Protein AF-A0A543IHC6-F1 (afdb_monomer_lite)

Foldseek 3Di:
DPPPPPDDPDDDDADDDDPVPDPDPVSVVVNVVSVVVSVVVVLVVVLVVLLVVQVVDPDHAPVPDDVVVLQVVLVVVCVVVVVCHSVNSSVVSVVSNNVSSVVSVVDPPPPDPPPPPVVVVVVVVVVVPD

Secondary structure (DSSP, 8-state):
--------S---------GGG--SHHHHHHHHHHHHHHHHHHHHHHHHHHHHHHHHSSS-GGGG--HHHHHHHHHHHHTT-TTTHHHHHHHHHHHHHHHHHHHHHHS-----TTSSHHHHHHHHHTTS--

pLDDT: mean 82.56, std 20.3, range [35.56, 98.19]

InterPro domains:
  IPR002701 Chorismate mutase II, prokaryotic-type [PF01817] (29-100)
  IPR002701 Chorismate mutase II, prokaryotic-type [PS51168] (19-108)
  IPR002701 Chorismate mutase II, prokaryotic-type [SM00830] (29-107)
  IPR036263 Chorismate mutase type II superfamily [SSF48600] (18-99)
  IPR036979 Chorismate mutase domain superfamily [G3DSA:1.20.59.10] (18-118)
  IPR051331 Chorismate mutase-related enzymes [PTHR38041] (18-100)

Radius of gyration: 22.55 Å; chains: 1; bounding box: 74×35×42 Å

Sequence (130 aa):
MHDQVVDPPGELRVPLPSPQVLGTLDEARAAIDALDAALATLLEHRAAVAAAVQRLKPVGGFAGRDPDRERRIVEAMAARAPSLGPARLARVMNAVIEAGLDAAEQTPPNTGEHRDRDARTFKNARRASR

Structure (mmCIF, N/CA/C/O backbone):
data_AF-A0A543IHC6-F1
#
_entry.id   AF-A0A543IHC6-F1
#
loop_
_atom_site.group_PDB
_atom_site.id
_atom_site.type_symbol
_atom_site.label_atom_id
_atom_site.label_alt_id
_atom_site.label_comp_id
_atom_site.label_asym_id
_atom_site.label_entity_id
_atom_site.label_seq_id
_atom_site.pdbx_PDB_ins_code
_atom_site.Cartn_x
_atom_site.Cartn_y
_atom_site.Cartn_z
_atom_site.occupancy
_atom_site.B_iso_or_equiv
_atom_site.auth_seq_id
_atom_site.auth_comp_id
_atom_site.auth_asym_id
_atom_site.auth_atom_id
_atom_site.pdbx_PDB_model_num
ATOM 1 N N . MET A 1 1 ? 36.488 10.386 14.593 1.00 36.41 1 MET A N 1
ATOM 2 C CA . MET A 1 1 ? 35.959 9.060 14.228 1.00 36.41 1 MET A CA 1
ATOM 3 C C . MET A 1 1 ? 34.455 9.110 14.405 1.00 36.41 1 MET A C 1
ATOM 5 O O . MET A 1 1 ? 33.988 8.932 15.516 1.00 36.41 1 MET A O 1
ATOM 9 N N . HIS A 1 2 ? 33.721 9.471 13.354 1.00 35.56 2 HIS A N 1
ATOM 10 C CA . HIS A 1 2 ? 32.280 9.236 13.312 1.00 35.56 2 HIS A CA 1
ATOM 11 C C . HIS A 1 2 ? 32.124 8.009 12.436 1.00 35.56 2 HIS A C 1
ATOM 13 O O . HIS A 1 2 ? 32.227 8.096 11.214 1.00 35.56 2 HIS A O 1
ATOM 19 N N . ASP A 1 3 ? 32.054 6.866 13.102 1.00 37.88 3 ASP A N 1
ATOM 20 C CA . ASP A 1 3 ? 31.695 5.608 12.481 1.00 37.88 3 ASP A CA 1
ATOM 21 C C . ASP A 1 3 ? 30.246 5.773 12.016 1.00 37.88 3 ASP A C 1
ATOM 23 O O . ASP A 1 3 ? 29.340 5.952 12.833 1.00 37.88 3 ASP A O 1
ATOM 27 N N . GLN A 1 4 ? 30.036 5.864 10.702 1.00 40.19 4 GLN A N 1
ATOM 28 C CA . GLN A 1 4 ? 28.693 5.755 10.157 1.00 40.19 4 GLN A CA 1
ATOM 29 C C . GLN A 1 4 ? 28.286 4.303 10.353 1.00 40.19 4 GLN A C 1
ATOM 31 O O . GLN A 1 4 ? 28.599 3.445 9.530 1.00 40.19 4 GLN A O 1
ATOM 36 N N . VAL A 1 5 ? 27.620 4.039 11.475 1.00 35.75 5 VAL A N 1
ATOM 37 C CA . VAL A 1 5 ? 26.904 2.790 11.682 1.00 35.75 5 VAL A CA 1
ATOM 38 C C . VAL A 1 5 ? 25.827 2.759 10.609 1.00 35.75 5 VAL A C 1
ATOM 40 O O . VAL A 1 5 ? 24.817 3.453 10.682 1.00 35.75 5 VAL A O 1
ATOM 43 N N . VAL A 1 6 ? 26.114 2.019 9.544 1.00 42.62 6 VAL A N 1
ATOM 44 C CA . VAL A 1 6 ? 25.117 1.576 8.582 1.00 42.62 6 VAL A CA 1
ATOM 45 C C . VAL A 1 6 ? 24.114 0.777 9.402 1.00 42.62 6 VAL A C 1
ATOM 47 O O . VAL A 1 6 ? 24.445 -0.314 9.869 1.00 42.62 6 VAL A O 1
ATOM 50 N N . ASP A 1 7 ? 22.934 1.345 9.646 1.00 46.28 7 ASP A N 1
ATOM 51 C CA . ASP A 1 7 ? 21.874 0.620 10.337 1.00 46.28 7 ASP A CA 1
ATOM 52 C C . ASP A 1 7 ? 21.610 -0.695 9.568 1.00 46.28 7 ASP A C 1
ATOM 54 O O . ASP A 1 7 ? 21.482 -0.671 8.334 1.00 46.28 7 ASP A O 1
ATOM 58 N N . PRO A 1 8 ? 21.560 -1.860 10.246 1.00 50.44 8 PRO A N 1
ATOM 59 C CA . PRO A 1 8 ? 21.092 -3.103 9.632 1.00 50.44 8 PRO A CA 1
ATOM 60 C C . PRO A 1 8 ? 19.647 -2.897 9.140 1.00 50.44 8 PRO A C 1
ATOM 62 O O . PRO A 1 8 ? 19.011 -1.926 9.550 1.00 50.44 8 PRO A O 1
ATOM 65 N N . PRO A 1 9 ? 19.081 -3.750 8.260 1.00 62.06 9 PRO A N 1
ATOM 66 C CA . PRO A 1 9 ? 17.731 -3.510 7.753 1.00 62.06 9 PRO A CA 1
ATOM 67 C C . PRO A 1 9 ? 16.754 -3.368 8.930 1.00 62.06 9 PRO A C 1
ATOM 69 O O . PRO A 1 9 ? 16.552 -4.316 9.687 1.00 62.06 9 PRO A O 1
ATOM 72 N N . GLY A 1 10 ? 16.226 -2.153 9.109 1.00 75.00 10 GLY A N 1
ATOM 73 C CA . GLY A 1 10 ? 15.460 -1.766 10.289 1.00 75.00 10 GLY A CA 1
ATOM 74 C C . GLY A 1 10 ? 14.186 -2.593 10.440 1.00 75.00 10 GLY A C 1
ATOM 75 O O . GLY A 1 10 ? 13.484 -2.868 9.466 1.00 75.00 10 GLY A O 1
ATOM 76 N N . GLU A 1 11 ? 13.882 -2.999 11.669 1.00 85.88 11 GLU A N 1
ATOM 77 C CA . GLU A 1 11 ? 12.633 -3.680 12.002 1.00 85.88 11 GLU A CA 1
ATOM 78 C C . GLU A 1 11 ? 11.537 -2.634 12.256 1.00 85.88 11 GLU A C 1
ATOM 80 O O . GLU A 1 11 ? 11.655 -1.814 13.167 1.00 85.88 11 GLU A O 1
ATOM 85 N N . LEU A 1 12 ? 10.448 -2.673 11.481 1.00 89.44 12 LEU A N 1
ATOM 86 C CA . LEU A 1 12 ? 9.255 -1.873 11.764 1.00 89.44 12 LEU A CA 1
ATOM 87 C C . LEU A 1 12 ? 8.303 -2.670 12.660 1.00 89.44 12 LEU A C 1
ATOM 89 O O . LEU A 1 12 ? 7.728 -3.674 12.234 1.00 89.44 12 LEU A O 1
ATOM 93 N N . ARG A 1 13 ? 8.094 -2.194 13.890 1.00 92.31 13 ARG A N 1
ATOM 94 C CA . ARG A 1 13 ? 7.074 -2.726 14.803 1.00 92.31 13 ARG A CA 1
ATOM 95 C C . ARG A 1 13 ? 5.841 -1.841 14.777 1.00 92.31 13 ARG A C 1
ATOM 97 O O . ARG A 1 13 ? 5.920 -0.663 15.109 1.00 92.31 13 ARG A O 1
ATOM 104 N N . VAL A 1 14 ? 4.705 -2.429 14.415 1.00 91.88 14 VAL A N 1
ATOM 105 C CA . VAL A 1 14 ? 3.423 -1.724 14.310 1.00 91.88 14 VAL A CA 1
ATOM 106 C C . VAL A 1 14 ? 2.449 -2.321 15.325 1.00 91.88 14 VAL A C 1
ATOM 108 O O . VAL A 1 14 ? 2.166 -3.520 15.241 1.00 91.88 14 VAL A O 1
ATOM 111 N N . PRO A 1 15 ? 1.936 -1.542 16.293 1.00 90.31 15 PRO A N 1
ATOM 112 C CA . PRO A 1 15 ? 0.856 -2.011 17.147 1.00 90.31 15 PRO A CA 1
ATOM 113 C C . PRO A 1 15 ? -0.408 -2.199 16.300 1.00 90.31 15 PRO A C 1
ATOM 115 O O . PRO A 1 15 ? -0.806 -1.302 15.561 1.00 90.31 15 PRO A O 1
ATOM 118 N N . LEU A 1 16 ? -1.039 -3.369 16.405 1.00 92.88 16 LEU A N 1
ATOM 119 C CA . LEU A 1 16 ? -2.284 -3.681 15.702 1.00 92.88 16 LEU A CA 1
ATOM 120 C C . LEU A 1 16 ? -3.450 -3.608 16.697 1.00 92.88 16 LEU A C 1
ATOM 122 O O . LEU A 1 16 ? -3.665 -4.572 17.439 1.00 92.88 16 LEU A O 1
ATOM 126 N N . PRO A 1 17 ? -4.180 -2.479 16.771 1.00 91.25 17 PRO A N 1
ATOM 127 C CA . PRO A 1 17 ? -5.301 -2.355 17.689 1.00 91.25 17 PRO A CA 1
ATOM 128 C C . PRO A 1 17 ? -6.429 -3.303 17.282 1.00 91.25 17 PRO A C 1
ATOM 130 O O . PRO A 1 17 ? -6.752 -3.458 16.104 1.00 91.25 17 PRO A O 1
ATOM 133 N N . SER A 1 18 ? -7.049 -3.932 18.278 1.00 93.69 18 SER A N 1
ATOM 134 C CA . SER A 1 18 ? -8.254 -4.729 18.068 1.00 93.69 18 SER A CA 1
ATOM 135 C C . SER A 1 18 ? -9.442 -3.792 17.814 1.00 93.69 18 SER A C 1
ATOM 137 O O . SER A 1 18 ? -9.727 -2.950 18.667 1.00 93.69 18 SER A O 1
ATOM 139 N N . PRO A 1 19 ? -10.178 -3.915 16.694 1.00 92.62 19 PRO A N 1
ATOM 140 C CA . PRO A 1 19 ? -11.328 -3.050 16.437 1.00 92.62 19 PRO A CA 1
ATOM 141 C C . PRO A 1 19 ? -12.402 -3.119 17.531 1.00 92.62 19 PRO A C 1
ATOM 143 O O . PRO A 1 19 ? -13.130 -2.157 17.736 1.00 92.62 19 PRO A O 1
ATOM 146 N N . GLN A 1 20 ? -12.495 -4.244 18.250 1.00 93.75 20 GLN A N 1
ATOM 147 C CA . GLN A 1 20 ? -13.491 -4.467 19.300 1.00 93.75 20 GLN A CA 1
ATOM 148 C C . GLN A 1 20 ? -13.237 -3.655 20.577 1.00 93.75 20 GLN A C 1
ATOM 150 O O . GLN A 1 20 ? -14.151 -3.535 21.388 1.00 93.75 20 GLN A O 1
ATOM 155 N N . VAL A 1 21 ? -12.021 -3.134 20.784 1.00 94.31 21 VAL A N 1
ATOM 156 C CA . VAL A 1 21 ? -11.681 -2.359 21.993 1.00 94.31 21 VAL A CA 1
ATOM 157 C C . VAL A 1 21 ? -11.752 -0.847 21.784 1.00 94.31 21 VAL A C 1
ATOM 159 O O . VAL A 1 21 ? -11.585 -0.103 22.743 1.00 94.31 21 VAL A O 1
ATOM 162 N N . LEU A 1 22 ? -11.988 -0.391 20.551 1.00 95.62 22 LEU A N 1
ATOM 163 C CA . LEU A 1 22 ? -12.124 1.028 20.227 1.00 95.62 22 LEU A CA 1
ATOM 164 C C . LEU A 1 22 ? -13.532 1.488 20.620 1.00 95.62 22 LEU A C 1
ATOM 166 O O . LEU A 1 22 ? -14.523 1.015 20.063 1.00 95.62 22 LEU A O 1
ATOM 170 N N . GLY A 1 23 ? -13.623 2.382 21.603 1.00 96.62 23 GLY A N 1
ATOM 171 C CA . GLY A 1 23 ? -14.884 2.851 22.176 1.00 96.62 23 GLY A CA 1
ATOM 172 C C . GLY A 1 23 ? -15.393 4.150 21.558 1.00 96.62 23 GLY A C 1
ATOM 173 O O . GLY A 1 23 ? -16.576 4.467 21.687 1.00 96.62 23 GLY A O 1
ATOM 174 N N . THR A 1 24 ? -14.525 4.904 20.878 1.00 97.81 24 THR A N 1
ATOM 175 C CA . THR A 1 24 ? -14.877 6.200 20.282 1.00 97.81 24 THR A CA 1
ATOM 176 C C . THR A 1 24 ? -14.390 6.349 18.840 1.00 97.81 24 THR A C 1
ATOM 178 O O . THR A 1 24 ? -13.480 5.662 18.375 1.00 97.81 24 THR A O 1
ATOM 181 N N . LEU A 1 25 ? -15.003 7.289 18.113 1.00 97.94 25 LEU A N 1
ATOM 182 C CA . LEU A 1 25 ? -14.585 7.649 16.757 1.00 97.94 25 LEU A CA 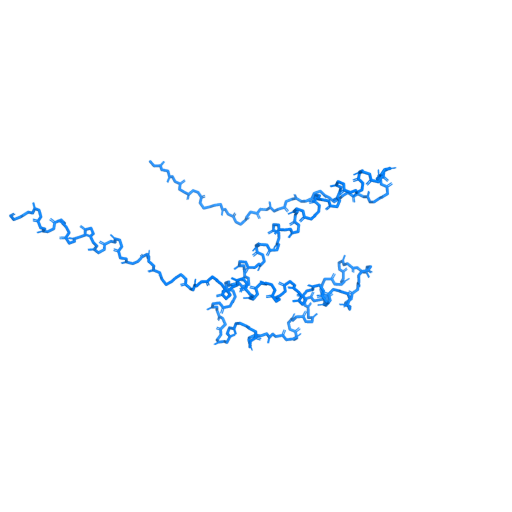1
ATOM 183 C C . LEU A 1 25 ? -13.159 8.215 16.724 1.00 97.94 25 LEU A C 1
ATOM 185 O O . LEU A 1 25 ? -12.410 7.920 15.794 1.00 97.94 25 LEU A O 1
ATOM 189 N N . ASP A 1 26 ? -12.792 9.014 17.723 1.00 98.12 26 ASP A N 1
ATOM 190 C CA . ASP A 1 26 ? -11.474 9.646 17.785 1.00 98.12 26 ASP A CA 1
ATOM 191 C C . ASP A 1 26 ? -10.375 8.607 18.037 1.00 98.12 26 ASP A C 1
ATOM 193 O O . ASP A 1 26 ? -9.344 8.638 17.368 1.00 98.12 26 ASP A O 1
ATOM 197 N N . GLU A 1 27 ? -10.627 7.613 18.897 1.00 96.62 27 GLU A N 1
ATOM 198 C CA . GLU A 1 27 ? -9.733 6.459 19.071 1.00 96.62 27 GLU A CA 1
ATOM 199 C C . GLU A 1 27 ? -9.554 5.671 17.768 1.00 96.62 27 GLU A C 1
ATOM 201 O O . GLU A 1 27 ? -8.435 5.306 17.408 1.00 96.62 27 GLU A O 1
ATOM 206 N N . ALA A 1 28 ? -10.642 5.429 17.031 1.00 97.50 28 ALA A N 1
ATOM 207 C CA . ALA A 1 28 ? -10.574 4.710 15.763 1.00 97.50 28 ALA A CA 1
ATOM 208 C C . ALA A 1 28 ? -9.804 5.480 14.681 1.00 97.50 28 ALA A C 1
ATOM 210 O O . ALA A 1 28 ? -9.050 4.875 13.919 1.00 97.50 28 ALA A O 1
ATOM 211 N N . ARG A 1 29 ? -9.951 6.807 14.622 1.00 97.94 29 ARG A N 1
ATOM 212 C CA . ARG A 1 29 ? -9.184 7.657 13.700 1.00 97.94 29 ARG A CA 1
ATOM 213 C C . ARG A 1 29 ? -7.704 7.684 14.054 1.00 97.94 29 ARG A C 1
ATOM 215 O O . ARG A 1 29 ? -6.888 7.434 13.179 1.00 97.94 29 ARG A O 1
ATOM 222 N N . ALA A 1 30 ? -7.368 7.858 15.331 1.00 96.69 30 ALA A N 1
ATOM 223 C CA . ALA A 1 30 ? -5.981 7.804 15.784 1.00 96.69 30 ALA A CA 1
ATOM 224 C C . ALA A 1 30 ? -5.323 6.444 15.473 1.00 96.69 30 ALA A C 1
ATOM 226 O O . ALA A 1 30 ? -4.152 6.382 15.099 1.00 96.69 30 ALA A O 1
ATOM 227 N N . ALA A 1 31 ? -6.081 5.346 15.580 1.00 97.06 31 ALA A N 1
ATOM 228 C CA . ALA A 1 31 ? -5.624 4.021 15.171 1.00 97.06 31 ALA A CA 1
ATOM 229 C C . ALA A 1 31 ? -5.355 3.924 13.657 1.00 97.06 31 ALA A C 1
ATOM 231 O O . ALA A 1 31 ? -4.353 3.328 13.263 1.00 97.06 31 ALA A O 1
ATOM 232 N N . ILE A 1 32 ? -6.216 4.510 12.815 1.00 97.12 32 ILE A N 1
ATOM 233 C CA . ILE A 1 32 ? -6.000 4.586 11.360 1.00 97.12 32 ILE A CA 1
ATOM 234 C C . ILE A 1 32 ? -4.747 5.406 11.051 1.00 97.12 32 ILE A C 1
ATOM 236 O O . ILE A 1 32 ? -3.881 4.913 10.338 1.00 97.12 32 ILE A O 1
ATOM 240 N N . ASP A 1 33 ? -4.594 6.587 11.650 1.00 97.62 33 ASP A N 1
ATOM 241 C CA . ASP A 1 33 ? -3.441 7.463 11.415 1.00 97.62 33 ASP A CA 1
ATOM 242 C C . ASP A 1 33 ? -2.112 6.760 11.754 1.00 97.62 33 ASP A C 1
ATOM 244 O O . ASP A 1 33 ? -1.125 6.872 11.024 1.00 97.62 33 ASP A O 1
ATOM 248 N N . ALA A 1 34 ? -2.085 5.973 12.836 1.00 96.19 34 ALA A N 1
ATOM 249 C CA . ALA A 1 34 ? -0.915 5.182 13.213 1.00 96.19 34 ALA A CA 1
ATOM 250 C C . ALA A 1 34 ? -0.602 4.061 12.202 1.00 96.19 34 ALA A C 1
ATOM 252 O O . ALA A 1 34 ? 0.567 3.812 11.891 1.00 96.19 34 ALA A O 1
ATOM 253 N N . LEU A 1 35 ? -1.631 3.388 11.674 1.00 97.12 35 LEU A N 1
ATOM 254 C CA . LEU A 1 35 ? -1.469 2.387 10.615 1.00 97.12 35 LEU A CA 1
ATOM 255 C C . LEU A 1 35 ? -0.992 3.032 9.310 1.00 97.12 35 LEU A C 1
ATOM 257 O O . LEU A 1 35 ? -0.106 2.486 8.656 1.00 97.12 35 LEU A O 1
ATOM 261 N N . ASP A 1 36 ? -1.520 4.201 8.959 1.00 97.62 36 ASP A N 1
ATOM 262 C CA . ASP A 1 36 ? -1.155 4.936 7.748 1.00 97.62 36 ASP A CA 1
ATOM 263 C C . ASP A 1 36 ? 0.286 5.453 7.808 1.00 97.62 36 ASP A C 1
ATOM 265 O O . ASP A 1 36 ? 1.017 5.354 6.820 1.00 97.62 36 ASP A O 1
ATOM 269 N N . ALA A 1 37 ? 0.753 5.905 8.975 1.00 96.44 37 ALA A N 1
ATOM 270 C CA . ALA A 1 37 ? 2.160 6.244 9.183 1.00 96.44 37 ALA A CA 1
ATOM 271 C C . ALA A 1 37 ? 3.077 5.031 8.936 1.00 96.44 37 ALA A C 1
ATOM 273 O O . ALA A 1 37 ? 4.086 5.138 8.235 1.00 96.44 37 ALA A O 1
ATOM 274 N N . ALA A 1 38 ? 2.700 3.854 9.445 1.00 96.81 38 ALA A N 1
ATOM 275 C CA . ALA A 1 38 ? 3.439 2.621 9.192 1.00 96.81 38 ALA A CA 1
ATOM 276 C C . ALA A 1 38 ? 3.386 2.196 7.713 1.00 96.81 38 ALA A C 1
ATOM 278 O O . ALA A 1 38 ? 4.399 1.761 7.157 1.00 96.81 38 ALA A O 1
ATOM 279 N N . LEU A 1 39 ? 2.232 2.346 7.055 1.00 96.88 39 LEU A N 1
ATOM 280 C CA . LEU A 1 39 ? 2.090 2.102 5.620 1.00 96.88 39 LEU A CA 1
ATOM 281 C C . LEU A 1 39 ? 3.000 3.028 4.810 1.00 96.88 39 LEU A C 1
ATOM 283 O O . LEU A 1 39 ? 3.673 2.541 3.907 1.00 96.88 39 LEU A O 1
ATOM 287 N N . ALA A 1 40 ? 3.083 4.316 5.148 1.00 96.75 40 ALA A N 1
ATOM 288 C CA . ALA A 1 40 ? 3.962 5.267 4.471 1.00 96.75 40 ALA A CA 1
ATOM 289 C C . ALA A 1 40 ? 5.436 4.832 4.544 1.00 96.75 40 ALA A C 1
ATOM 291 O O . ALA A 1 40 ? 6.111 4.774 3.516 1.00 96.75 40 ALA A O 1
ATOM 292 N N . THR A 1 41 ? 5.915 4.423 5.726 1.00 96.06 41 THR A N 1
ATOM 293 C CA . THR A 1 41 ? 7.267 3.861 5.883 1.00 96.06 41 THR A CA 1
ATOM 294 C C . THR A 1 41 ? 7.464 2.615 5.015 1.00 96.06 41 THR A C 1
ATOM 296 O O . THR A 1 41 ? 8.446 2.515 4.281 1.00 96.06 41 THR A O 1
ATOM 299 N N . LEU A 1 42 ? 6.524 1.665 5.038 1.00 96.31 42 LEU A N 1
ATOM 300 C CA . LEU A 1 42 ? 6.620 0.449 4.223 1.00 96.31 42 LEU A CA 1
ATOM 301 C C . LEU A 1 42 ? 6.617 0.744 2.718 1.00 96.31 42 LEU A C 1
ATOM 303 O O . LEU A 1 42 ? 7.330 0.075 1.970 1.00 96.31 42 LEU A O 1
ATOM 307 N N . LEU A 1 43 ? 5.828 1.721 2.270 1.00 97.19 43 LEU A N 1
ATOM 308 C CA . LEU A 1 43 ? 5.755 2.132 0.870 1.00 97.19 43 LEU A CA 1
ATOM 309 C C . LEU A 1 43 ? 7.078 2.739 0.393 1.00 97.19 43 LEU A C 1
ATOM 311 O O . LEU A 1 43 ? 7.555 2.335 -0.667 1.00 97.19 43 LEU A O 1
ATOM 315 N N . GLU A 1 44 ? 7.706 3.605 1.192 1.00 95.50 44 GLU A N 1
ATOM 316 C CA . GLU A 1 44 ? 9.032 4.176 0.908 1.00 95.50 44 GLU A CA 1
ATOM 317 C C . GLU A 1 44 ? 10.090 3.072 0.752 1.00 95.50 44 GLU A C 1
ATOM 319 O O . GLU A 1 44 ? 10.757 2.954 -0.280 1.00 95.50 44 GLU A O 1
ATOM 324 N N . HIS A 1 45 ? 10.177 2.164 1.729 1.00 95.56 45 HIS A N 1
ATOM 325 C CA . HIS A 1 45 ? 11.107 1.036 1.658 1.00 95.56 45 HIS A CA 1
ATOM 326 C C . HIS A 1 45 ? 10.815 0.117 0.466 1.00 95.56 45 HIS A C 1
ATOM 328 O O . HIS A 1 45 ? 11.736 -0.352 -0.211 1.00 95.56 45 HIS A O 1
ATOM 334 N N . ARG A 1 46 ? 9.536 -0.139 0.167 1.00 96.38 46 ARG A N 1
ATOM 335 C CA . ARG A 1 46 ? 9.138 -0.952 -0.984 1.00 96.38 46 ARG A CA 1
ATOM 336 C C . ARG A 1 46 ? 9.543 -0.289 -2.300 1.00 96.38 46 ARG A C 1
ATOM 338 O O . ARG A 1 46 ? 10.004 -1.002 -3.191 1.00 96.38 46 ARG A O 1
ATOM 345 N N . ALA A 1 47 ? 9.393 1.028 -2.430 1.00 95.81 47 ALA A N 1
ATOM 346 C CA . ALA A 1 47 ? 9.833 1.778 -3.604 1.00 95.81 47 ALA A CA 1
ATOM 347 C C . ALA A 1 47 ? 11.360 1.708 -3.769 1.00 95.81 47 ALA A C 1
ATOM 349 O O . ALA A 1 47 ? 11.841 1.386 -4.856 1.00 95.81 47 ALA A O 1
ATOM 350 N N . ALA A 1 48 ? 12.127 1.868 -2.686 1.00 94.31 48 ALA A N 1
ATOM 351 C CA . ALA A 1 48 ? 13.584 1.727 -2.711 1.00 94.31 48 ALA A CA 1
ATOM 352 C C . ALA A 1 48 ? 14.037 0.323 -3.169 1.00 94.31 48 ALA A C 1
ATOM 354 O O . ALA A 1 48 ? 14.942 0.185 -4.002 1.00 94.31 48 ALA A O 1
ATOM 355 N N . VAL A 1 49 ? 13.375 -0.736 -2.685 1.00 94.38 49 VAL A N 1
ATOM 356 C CA . VAL A 1 49 ? 13.630 -2.117 -3.132 1.00 94.38 49 VAL A CA 1
ATOM 357 C C . VAL A 1 49 ? 13.207 -2.315 -4.590 1.00 94.38 49 VAL A C 1
ATOM 359 O O . VAL A 1 49 ? 13.936 -2.949 -5.354 1.00 94.38 49 VAL A O 1
ATOM 362 N N . ALA A 1 50 ? 12.072 -1.753 -5.014 1.00 93.00 50 ALA A N 1
ATOM 363 C CA . ALA A 1 50 ? 11.636 -1.804 -6.407 1.00 93.00 50 ALA A CA 1
ATOM 364 C C . ALA A 1 50 ? 12.660 -1.134 -7.337 1.00 93.00 50 ALA A C 1
ATOM 366 O O . ALA A 1 50 ? 13.029 -1.728 -8.348 1.00 93.00 50 ALA A O 1
ATOM 367 N N . ALA A 1 51 ? 13.202 0.027 -6.963 1.00 91.81 51 ALA A N 1
ATOM 368 C CA . ALA A 1 51 ? 14.265 0.697 -7.706 1.00 91.81 51 ALA A CA 1
ATOM 369 C C . ALA A 1 51 ? 15.536 -0.166 -7.806 1.00 91.81 51 ALA A C 1
ATOM 371 O O . ALA A 1 51 ? 16.158 -0.241 -8.866 1.00 91.81 51 ALA A O 1
ATOM 372 N N . ALA A 1 52 ? 15.912 -0.870 -6.732 1.00 93.62 52 ALA A N 1
ATOM 373 C CA . ALA A 1 52 ? 17.011 -1.836 -6.777 1.00 93.62 52 ALA A CA 1
ATOM 374 C C . ALA A 1 52 ? 16.734 -2.986 -7.752 1.00 93.62 52 ALA A C 1
ATOM 376 O O . ALA A 1 52 ? 17.601 -3.319 -8.557 1.00 93.62 52 ALA A O 1
ATOM 377 N N . VAL A 1 53 ? 15.518 -3.537 -7.743 1.00 92.06 53 VAL A N 1
ATOM 378 C CA . VAL A 1 53 ? 15.093 -4.566 -8.702 1.00 92.06 53 VAL A CA 1
ATOM 379 C C . VAL A 1 53 ? 15.152 -4.045 -10.140 1.00 92.06 53 VAL A C 1
ATOM 381 O O . VAL A 1 53 ? 15.627 -4.765 -11.013 1.00 92.06 53 VAL A O 1
ATOM 384 N N . GLN A 1 54 ? 14.725 -2.807 -10.403 1.00 90.38 54 GLN A N 1
ATOM 385 C CA . GLN A 1 54 ? 14.759 -2.223 -11.750 1.00 90.38 54 GLN A CA 1
ATOM 386 C C . GLN A 1 54 ? 16.181 -2.122 -12.312 1.00 90.38 54 GLN A C 1
ATOM 388 O O . GLN A 1 54 ? 16.387 -2.435 -13.479 1.00 90.38 54 GLN A O 1
ATOM 393 N N . ARG A 1 55 ? 17.177 -1.796 -11.477 1.00 89.69 55 ARG A N 1
ATOM 394 C CA . ARG A 1 55 ? 18.596 -1.785 -11.885 1.00 89.69 55 ARG A CA 1
ATOM 395 C C . ARG A 1 55 ? 19.150 -3.167 -12.242 1.00 89.69 55 ARG A C 1
ATOM 397 O O . ARG A 1 55 ? 20.155 -3.251 -12.937 1.00 89.69 55 ARG A O 1
ATOM 404 N N . LEU A 1 56 ? 18.532 -4.235 -11.739 1.00 89.94 56 LEU A N 1
ATOM 405 C CA . LEU A 1 56 ? 18.950 -5.618 -11.990 1.00 89.94 56 LEU A CA 1
ATOM 406 C C . LEU A 1 56 ? 18.253 -6.239 -13.206 1.00 89.94 56 LEU A C 1
ATOM 408 O O . LEU A 1 56 ? 18.701 -7.274 -13.701 1.00 89.94 56 LEU A O 1
ATOM 412 N N . LYS A 1 57 ? 17.141 -5.659 -13.671 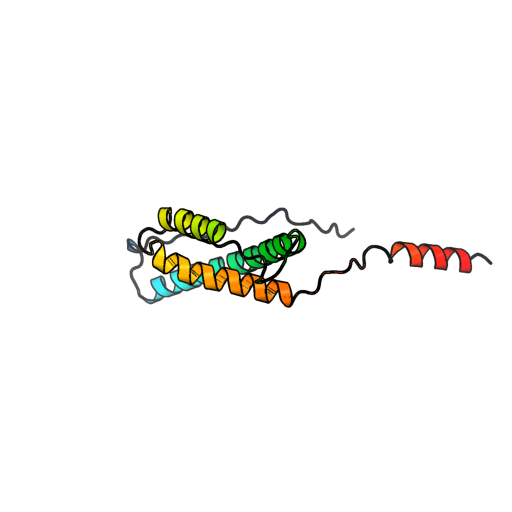1.00 85.31 57 LYS A N 1
ATOM 413 C CA . LYS A 1 57 ? 16.381 -6.204 -14.796 1.00 85.31 57 LYS A CA 1
ATOM 414 C C . LYS A 1 57 ? 17.060 -5.875 -16.132 1.00 85.31 57 LYS A C 1
ATOM 416 O O . LYS A 1 57 ? 17.530 -4.755 -16.311 1.00 85.31 57 LYS A O 1
ATOM 421 N N . PRO A 1 58 ? 17.030 -6.799 -17.111 1.00 82.38 58 PRO A N 1
ATOM 422 C CA . PRO A 1 58 ? 17.477 -6.505 -18.473 1.00 82.38 58 PRO A CA 1
ATOM 423 C C . PRO A 1 58 ? 16.561 -5.492 -19.179 1.00 82.38 58 PRO A C 1
ATOM 425 O O . PRO A 1 58 ? 17.022 -4.732 -20.023 1.00 82.38 58 PRO A O 1
ATOM 428 N N . VAL A 1 59 ? 15.272 -5.470 -18.817 1.00 84.19 59 VAL A N 1
ATOM 429 C CA . VAL A 1 59 ? 14.283 -4.481 -19.264 1.00 84.19 59 VAL A CA 1
ATOM 430 C C . VAL A 1 59 ? 13.667 -3.840 -18.024 1.00 84.19 59 VAL A C 1
ATOM 432 O O . VAL A 1 59 ? 12.992 -4.517 -17.245 1.00 84.19 59 VAL A O 1
ATOM 435 N N . GLY A 1 60 ? 13.956 -2.556 -17.820 1.00 82.94 60 GLY A N 1
ATOM 436 C CA . GLY A 1 60 ? 13.466 -1.774 -16.687 1.00 82.94 60 GLY A CA 1
ATOM 437 C C . GLY A 1 60 ? 12.119 -1.085 -16.942 1.00 82.94 60 GLY A C 1
ATOM 438 O O . GLY A 1 60 ? 11.503 -1.239 -17.998 1.00 82.94 60 GLY A O 1
ATOM 439 N N . GLY A 1 61 ? 11.673 -0.307 -15.956 1.00 83.25 61 GLY A N 1
ATOM 440 C CA . GLY A 1 61 ? 10.456 0.504 -16.006 1.00 83.25 61 GLY A CA 1
ATOM 441 C C . GLY A 1 61 ? 9.181 -0.322 -16.192 1.00 83.25 61 GLY A C 1
ATOM 442 O O . GLY A 1 61 ? 9.108 -1.505 -15.834 1.00 83.25 61 GLY A O 1
ATOM 443 N N . PHE A 1 62 ? 8.169 0.310 -16.781 1.00 83.88 62 PHE A N 1
ATOM 444 C CA . PHE A 1 62 ? 6.876 -0.308 -17.088 1.00 83.88 62 PHE A CA 1
ATOM 445 C C . PHE A 1 62 ? 6.973 -1.472 -18.085 1.00 83.88 62 PHE A C 1
ATOM 447 O O . PHE A 1 62 ? 6.209 -2.432 -17.982 1.00 83.88 62 PHE A O 1
ATOM 454 N N . ALA A 1 63 ? 7.936 -1.435 -19.011 1.00 84.38 63 ALA A N 1
ATOM 455 C CA . ALA A 1 63 ? 8.153 -2.511 -19.982 1.00 84.38 63 ALA A CA 1
ATOM 456 C C . ALA A 1 63 ? 8.631 -3.819 -19.322 1.00 84.38 63 ALA A C 1
ATOM 458 O O . A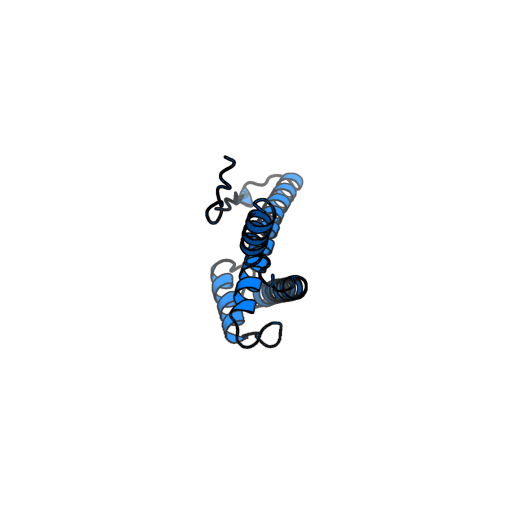LA A 1 63 ? 8.425 -4.899 -19.867 1.00 84.38 63 ALA A O 1
ATOM 459 N N . GLY A 1 64 ? 9.240 -3.731 -18.135 1.00 87.12 64 GLY A N 1
ATOM 460 C CA . GLY A 1 64 ? 9.697 -4.874 -17.346 1.00 87.12 64 GLY A CA 1
ATOM 461 C C . GLY A 1 64 ? 8.663 -5.434 -16.365 1.00 87.12 64 GLY A C 1
ATOM 462 O O . GLY A 1 64 ? 9.059 -6.115 -15.408 1.00 87.12 64 GLY A O 1
ATOM 463 N N . ARG A 1 65 ? 7.372 -5.096 -16.503 1.00 91.31 65 ARG A N 1
ATOM 464 C CA . ARG A 1 65 ? 6.301 -5.650 -15.656 1.00 91.31 65 ARG A CA 1
ATOM 465 C C . ARG A 1 65 ? 6.080 -7.136 -15.945 1.00 91.31 65 ARG A C 1
ATOM 467 O O . ARG A 1 65 ? 6.212 -7.595 -17.073 1.00 91.31 65 ARG A O 1
ATOM 474 N N . ASP A 1 66 ? 5.741 -7.879 -14.894 1.00 93.88 66 ASP A N 1
ATOM 475 C CA . ASP A 1 66 ? 5.492 -9.324 -14.940 1.00 93.88 66 ASP A CA 1
ATOM 476 C C . ASP A 1 66 ? 4.098 -9.592 -14.346 1.00 93.88 66 ASP A C 1
ATOM 478 O O . ASP A 1 66 ? 3.964 -9.704 -13.120 1.00 93.88 66 ASP A O 1
ATOM 482 N N . PRO A 1 67 ? 3.052 -9.681 -15.191 1.00 93.94 67 PRO A N 1
ATOM 483 C CA . PRO A 1 67 ? 1.676 -9.867 -14.735 1.00 93.94 67 PRO A CA 1
ATOM 484 C C . PRO A 1 67 ? 1.473 -11.131 -13.892 1.00 93.94 67 PRO A C 1
ATOM 486 O O . PRO A 1 67 ? 0.672 -11.134 -12.956 1.00 93.94 67 PRO A O 1
ATOM 489 N N . ASP A 1 68 ? 2.216 -12.205 -14.173 1.00 96.06 68 ASP A N 1
ATOM 490 C CA . ASP A 1 68 ? 2.108 -13.446 -13.410 1.00 96.06 68 ASP A CA 1
ATOM 491 C C . ASP A 1 68 ? 2.728 -13.291 -12.018 1.00 96.06 68 ASP A C 1
ATOM 493 O O . ASP A 1 68 ? 2.170 -13.783 -11.031 1.00 96.06 68 ASP A O 1
ATOM 497 N N . ARG A 1 69 ? 3.863 -12.589 -11.895 1.00 95.44 69 ARG A N 1
ATOM 498 C CA . ARG A 1 69 ? 4.437 -12.242 -10.585 1.00 95.44 69 ARG A CA 1
ATOM 499 C C . ARG A 1 69 ? 3.509 -11.334 -9.791 1.00 95.44 69 ARG A C 1
ATOM 501 O O . ARG A 1 69 ? 3.349 -11.551 -8.590 1.00 95.44 69 ARG A O 1
ATOM 508 N N . GLU A 1 70 ? 2.906 -10.346 -10.436 1.00 96.88 70 GLU A N 1
ATOM 509 C CA . GLU A 1 70 ? 1.964 -9.421 -9.805 1.00 96.88 70 GLU A CA 1
ATOM 510 C C . GLU A 1 70 ? 0.712 -10.155 -9.299 1.00 96.88 70 GLU A C 1
ATOM 512 O O . GLU A 1 70 ? 0.315 -9.961 -8.147 1.00 96.88 70 GLU A O 1
ATOM 517 N N . ARG A 1 71 ? 0.166 -11.096 -10.083 1.00 96.69 71 ARG A N 1
ATOM 518 C CA . ARG A 1 71 ? -0.940 -11.966 -9.649 1.00 96.69 71 ARG A CA 1
ATOM 519 C C . ARG A 1 71 ? -0.570 -12.797 -8.416 1.00 96.69 71 ARG A C 1
ATOM 521 O O . ARG A 1 71 ? -1.323 -12.800 -7.444 1.00 96.69 71 ARG A O 1
ATOM 528 N N . ARG A 1 72 ? 0.614 -13.426 -8.400 1.00 97.81 72 ARG A N 1
ATOM 529 C CA . ARG A 1 72 ? 1.093 -14.207 -7.237 1.00 97.81 72 ARG A CA 1
ATOM 530 C C . ARG A 1 72 ? 1.226 -13.359 -5.968 1.00 97.81 72 ARG A C 1
ATOM 532 O O . ARG A 1 72 ? 0.954 -13.847 -4.873 1.00 97.81 72 ARG A O 1
ATOM 539 N N . ILE A 1 73 ? 1.637 -12.094 -6.096 1.00 97.06 73 ILE A N 1
ATOM 540 C CA . ILE A 1 73 ? 1.694 -11.157 -4.961 1.00 97.06 73 ILE A CA 1
ATOM 541 C C . ILE A 1 73 ? 0.288 -10.939 -4.392 1.00 97.06 73 ILE A C 1
ATOM 543 O O . ILE A 1 73 ? 0.090 -11.064 -3.185 1.00 97.06 73 ILE A O 1
ATOM 547 N N . VAL A 1 74 ? -0.689 -10.662 -5.257 1.00 98.19 74 VAL A N 1
ATOM 548 C CA . VAL A 1 74 ? -2.083 -10.429 -4.857 1.00 98.19 74 VAL A CA 1
ATOM 549 C C . VAL A 1 74 ? -2.689 -11.659 -4.181 1.00 98.19 74 VAL A C 1
ATOM 551 O O . VAL A 1 74 ? -3.312 -11.526 -3.130 1.00 98.19 74 VAL A O 1
ATOM 554 N N . GLU A 1 75 ? -2.477 -12.854 -4.733 1.00 97.12 75 GLU A N 1
ATOM 555 C CA . GLU A 1 75 ? -2.946 -14.116 -4.145 1.00 97.12 75 GLU A CA 1
ATOM 556 C C . GLU A 1 75 ? -2.363 -14.336 -2.739 1.00 97.12 75 GLU A C 1
ATOM 558 O O . GLU A 1 75 ? -3.096 -14.626 -1.791 1.00 97.12 75 GLU A O 1
ATOM 563 N N . ALA A 1 76 ? -1.056 -14.109 -2.568 1.00 97.44 76 ALA A N 1
ATOM 564 C CA . ALA A 1 76 ? -0.391 -14.234 -1.272 1.00 97.44 76 ALA A CA 1
ATOM 565 C C . ALA A 1 76 ? -0.876 -13.196 -0.240 1.00 97.44 76 ALA A C 1
ATOM 567 O O . ALA A 1 76 ? -0.895 -13.475 0.964 1.00 97.44 76 ALA A O 1
ATOM 568 N N . MET A 1 77 ? -1.259 -11.997 -0.687 1.00 97.50 77 MET A N 1
ATOM 569 C CA . MET A 1 77 ? -1.849 -10.971 0.176 1.00 97.50 77 MET A CA 1
ATOM 570 C C . MET A 1 77 ? -3.299 -11.293 0.538 1.00 97.50 77 MET A C 1
ATOM 572 O O . MET A 1 77 ? -3.696 -11.078 1.681 1.00 97.50 77 MET A O 1
ATOM 576 N N . ALA A 1 78 ? -4.079 -11.856 -0.385 1.00 97.25 78 ALA A N 1
ATOM 577 C CA . ALA A 1 78 ? -5.479 -12.201 -0.146 1.00 97.25 78 ALA A CA 1
ATOM 578 C C . ALA A 1 78 ? -5.643 -13.243 0.968 1.00 97.25 78 ALA A C 1
ATOM 580 O O . ALA A 1 78 ? -6.583 -13.146 1.752 1.00 97.25 78 ALA A O 1
ATOM 581 N N . ALA A 1 79 ? -4.690 -14.171 1.107 1.00 96.94 79 ALA A N 1
ATOM 582 C CA . ALA A 1 79 ? -4.654 -15.114 2.227 1.00 96.94 79 ALA A CA 1
ATOM 583 C C . ALA A 1 79 ? -4.504 -14.427 3.602 1.00 96.94 79 ALA A C 1
ATOM 585 O O . ALA A 1 79 ? -4.932 -14.974 4.614 1.00 96.94 79 ALA A O 1
ATOM 586 N N . ARG A 1 80 ? -3.900 -13.232 3.645 1.00 95.75 80 ARG A N 1
ATOM 587 C CA . ARG A 1 80 ? -3.693 -12.439 4.870 1.00 95.75 80 ARG A CA 1
ATOM 588 C C . ARG A 1 80 ? -4.788 -11.396 5.096 1.00 95.75 80 ARG A C 1
ATOM 590 O O . ARG A 1 80 ? -5.069 -11.054 6.237 1.00 95.75 80 ARG A O 1
ATOM 597 N N . ALA A 1 81 ? -5.403 -10.903 4.023 1.00 96.06 81 ALA A N 1
ATOM 598 C CA . ALA A 1 81 ? -6.466 -9.901 4.049 1.00 96.06 81 ALA A CA 1
ATOM 599 C C . ALA A 1 81 ? -7.748 -10.435 3.374 1.00 96.06 81 ALA A C 1
ATOM 601 O O . ALA A 1 81 ? -8.158 -9.927 2.321 1.00 96.06 81 ALA A O 1
ATOM 602 N N . PRO A 1 82 ? -8.403 -11.456 3.964 1.00 96.06 82 PRO A N 1
ATOM 603 C CA . PRO A 1 82 ? -9.540 -12.134 3.341 1.00 96.06 82 PRO A CA 1
ATOM 604 C C . PRO A 1 82 ? -10.741 -11.207 3.108 1.00 96.06 82 PRO A C 1
ATOM 606 O O . PRO A 1 82 ? -11.465 -11.382 2.133 1.00 96.06 82 PRO A O 1
ATOM 609 N N . SER A 1 83 ? -10.927 -10.182 3.948 1.00 96.19 83 SER A N 1
ATOM 610 C CA . SER A 1 83 ? -12.004 -9.191 3.800 1.00 96.19 83 SER A CA 1
ATOM 611 C C . SER A 1 83 ? -11.856 -8.299 2.560 1.00 96.19 83 SER A C 1
ATOM 613 O O . SER A 1 83 ? -12.853 -7.797 2.043 1.00 96.19 83 SER A O 1
ATOM 615 N N . LEU A 1 84 ? -10.631 -8.103 2.059 1.00 96.81 84 LEU A N 1
ATOM 616 C CA . LEU A 1 84 ? -10.378 -7.349 0.829 1.00 96.81 84 LEU A CA 1
ATOM 617 C C . LEU A 1 84 ? -10.482 -8.248 -0.405 1.00 96.81 84 LEU A C 1
ATOM 619 O O . LEU A 1 84 ? -11.030 -7.838 -1.432 1.00 96.81 84 LEU A O 1
ATOM 623 N N . GLY A 1 85 ? -9.965 -9.472 -0.294 1.00 96.44 85 GLY A N 1
ATOM 624 C CA . GLY A 1 85 ? -9.919 -10.443 -1.378 1.00 96.44 85 GLY A CA 1
ATOM 625 C C . GLY A 1 85 ? -9.035 -10.015 -2.566 1.00 96.44 85 GLY A C 1
ATOM 626 O O . GLY A 1 85 ? -8.548 -8.880 -2.634 1.00 96.44 85 GLY A O 1
ATOM 627 N N . PRO A 1 86 ? -8.826 -10.910 -3.548 1.00 96.44 86 PRO A N 1
ATOM 628 C CA . PRO A 1 86 ? -7.868 -10.686 -4.632 1.00 96.44 86 PRO A CA 1
ATOM 629 C C . PRO A 1 86 ? -8.194 -9.469 -5.505 1.00 96.44 86 PRO A C 1
ATOM 631 O O . PRO A 1 86 ? -7.308 -8.696 -5.846 1.00 96.44 86 PRO A O 1
ATOM 634 N N . ALA A 1 87 ? -9.467 -9.245 -5.843 1.00 96.31 87 ALA A N 1
ATOM 635 C CA . ALA A 1 87 ? -9.847 -8.187 -6.782 1.00 96.31 87 ALA A CA 1
ATOM 636 C C . ALA A 1 87 ? -9.601 -6.767 -6.237 1.00 96.31 87 ALA A C 1
ATOM 638 O O . ALA A 1 87 ? -9.178 -5.882 -6.981 1.00 96.31 87 ALA A O 1
ATOM 639 N N . ARG A 1 88 ? -9.857 -6.526 -4.941 1.00 97.75 88 ARG A N 1
ATOM 640 C CA . ARG A 1 88 ? -9.571 -5.217 -4.326 1.00 97.75 88 ARG A CA 1
ATOM 641 C C . ARG A 1 88 ? -8.071 -5.037 -4.129 1.00 97.75 88 ARG A C 1
ATOM 643 O O . ARG A 1 88 ? -7.552 -3.970 -4.443 1.00 97.75 88 ARG A O 1
ATOM 650 N N . LEU A 1 89 ? -7.381 -6.091 -3.689 1.00 98.12 89 LEU A N 1
ATOM 651 C CA . LEU A 1 89 ? -5.929 -6.079 -3.525 1.00 98.12 89 LEU A CA 1
ATOM 652 C C . LEU A 1 89 ? -5.187 -5.870 -4.845 1.00 98.12 89 LEU A C 1
ATOM 654 O O . LEU A 1 89 ? -4.194 -5.156 -4.854 1.00 98.12 89 LEU A O 1
ATOM 658 N N . ALA A 1 90 ? -5.682 -6.409 -5.961 1.00 97.81 90 ALA A N 1
ATOM 659 C CA . ALA A 1 90 ? -5.098 -6.173 -7.278 1.00 97.81 90 ALA A CA 1
ATOM 660 C C . ALA A 1 90 ? -5.065 -4.682 -7.632 1.00 97.81 90 ALA A C 1
ATOM 662 O O . ALA A 1 90 ? -4.034 -4.185 -8.074 1.00 97.81 90 ALA A O 1
ATOM 663 N N . ARG A 1 91 ? -6.155 -3.946 -7.373 1.00 98.06 91 ARG A N 1
ATOM 664 C CA . ARG A 1 91 ? -6.206 -2.495 -7.622 1.00 98.06 91 ARG A CA 1
ATOM 665 C C . ARG A 1 91 ? -5.232 -1.720 -6.739 1.00 98.06 91 ARG A C 1
ATOM 667 O O . ARG A 1 91 ? -4.528 -0.851 -7.239 1.00 98.06 91 ARG A O 1
ATOM 674 N N . VAL A 1 92 ? -5.171 -2.060 -5.450 1.00 97.94 92 VAL A N 1
ATOM 675 C CA . VAL A 1 92 ? -4.228 -1.437 -4.508 1.00 97.94 92 VAL A CA 1
ATOM 676 C C . VAL A 1 92 ? -2.790 -1.705 -4.943 1.00 97.94 92 VAL A C 1
ATOM 678 O O . VAL A 1 92 ? -1.999 -0.779 -5.084 1.00 97.94 92 VAL A O 1
ATOM 681 N N . MET A 1 93 ? -2.453 -2.965 -5.211 1.00 97.69 93 MET A N 1
ATOM 682 C CA . MET A 1 93 ? -1.090 -3.338 -5.565 1.00 97.69 93 MET A CA 1
ATOM 683 C C . MET A 1 93 ? -0.665 -2.808 -6.924 1.00 97.69 93 MET A C 1
ATOM 685 O O . MET A 1 93 ? 0.509 -2.485 -7.068 1.00 97.69 93 MET A O 1
ATOM 689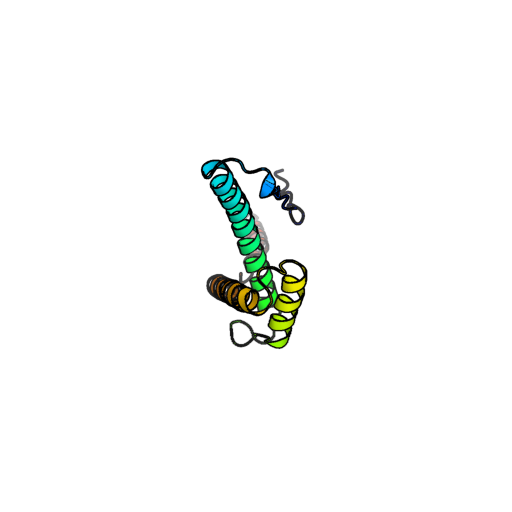 N N . ASN A 1 94 ? -1.587 -2.658 -7.877 1.00 97.50 94 ASN A N 1
ATOM 690 C CA . ASN A 1 94 ? -1.296 -1.966 -9.126 1.00 97.50 94 ASN A CA 1
ATOM 691 C C . ASN A 1 94 ? -0.800 -0.540 -8.855 1.00 97.50 94 ASN A C 1
ATOM 693 O O . ASN A 1 94 ? 0.305 -0.206 -9.266 1.00 97.50 94 ASN A O 1
ATOM 697 N N . ALA A 1 95 ? -1.542 0.243 -8.065 1.00 97.88 95 ALA A N 1
ATOM 698 C CA . ALA A 1 95 ? -1.143 1.607 -7.715 1.00 97.88 95 ALA A CA 1
ATOM 699 C C . ALA A 1 95 ? 0.201 1.653 -6.964 1.00 97.88 95 ALA A C 1
ATOM 701 O O . ALA A 1 95 ? 1.054 2.483 -7.259 1.00 97.88 95 ALA A O 1
ATOM 702 N N . VAL A 1 96 ? 0.437 0.724 -6.030 1.00 97.88 96 VAL A N 1
ATOM 703 C CA . VAL A 1 96 ? 1.705 0.656 -5.281 1.00 97.88 96 VAL A CA 1
ATOM 704 C C . VAL A 1 96 ? 2.887 0.238 -6.174 1.00 97.88 96 VAL A C 1
ATOM 706 O O . VAL A 1 96 ? 4.027 0.635 -5.933 1.00 97.88 96 VAL A O 1
ATOM 709 N N . ILE A 1 97 ? 2.662 -0.602 -7.189 1.00 96.19 97 ILE A N 1
ATOM 710 C CA . ILE A 1 97 ? 3.691 -0.969 -8.174 1.00 96.19 97 ILE A CA 1
ATOM 711 C C . ILE A 1 97 ? 4.012 0.227 -9.062 1.00 96.19 97 ILE A C 1
ATOM 713 O O . ILE A 1 97 ? 5.186 0.552 -9.191 1.00 96.19 97 ILE A O 1
ATOM 717 N N . GLU A 1 98 ? 2.994 0.873 -9.622 1.00 96.06 98 GLU A N 1
ATOM 718 C CA . GLU A 1 98 ? 3.145 2.026 -10.514 1.00 96.06 98 GLU A CA 1
ATOM 719 C C . GLU A 1 98 ? 3.867 3.175 -9.809 1.00 96.06 98 GLU A C 1
ATOM 721 O O . GLU A 1 98 ? 4.910 3.603 -10.290 1.00 96.06 98 GLU A O 1
ATOM 726 N N . ALA A 1 99 ? 3.445 3.541 -8.595 1.00 95.69 99 ALA A N 1
ATOM 727 C CA . ALA A 1 99 ? 4.125 4.566 -7.802 1.00 95.69 99 ALA A CA 1
ATOM 728 C C . ALA A 1 99 ? 5.613 4.243 -7.553 1.00 95.69 99 ALA A C 1
ATOM 730 O O . ALA A 1 99 ? 6.467 5.127 -7.578 1.00 95.69 99 ALA A O 1
ATOM 731 N N . GLY A 1 100 ? 5.945 2.965 -7.334 1.00 95.00 100 GLY A N 1
ATOM 732 C CA . GLY A 1 100 ? 7.333 2.530 -7.166 1.00 95.00 100 GLY A CA 1
ATOM 733 C C . GLY A 1 100 ? 8.151 2.569 -8.461 1.00 95.00 100 GLY A C 1
ATOM 734 O O . GLY A 1 100 ? 9.360 2.787 -8.401 1.00 95.00 100 GLY A O 1
ATOM 735 N N . LEU A 1 101 ? 7.519 2.352 -9.620 1.00 93.69 101 LEU A N 1
ATOM 736 C CA . LEU A 1 101 ? 8.158 2.518 -10.928 1.00 93.69 101 LEU A CA 1
ATOM 737 C C . LEU A 1 101 ? 8.416 4.000 -11.211 1.00 93.69 101 LEU A C 1
ATOM 739 O O . LEU A 1 101 ? 9.549 4.351 -11.528 1.00 93.69 101 LEU A O 1
ATOM 743 N N . ASP A 1 102 ? 7.417 4.855 -10.990 1.00 93.56 102 ASP A N 1
ATOM 744 C CA . ASP A 1 102 ? 7.524 6.305 -11.181 1.00 93.56 102 ASP A CA 1
ATOM 745 C C . ASP A 1 102 ? 8.646 6.906 -10.317 1.00 93.56 102 ASP A C 1
ATOM 747 O O . ASP A 1 102 ? 9.491 7.659 -10.803 1.00 93.56 102 ASP A O 1
ATOM 751 N N . ALA A 1 103 ? 8.717 6.526 -9.037 1.00 91.44 103 ALA A N 1
ATOM 752 C CA . ALA A 1 103 ? 9.777 6.976 -8.133 1.00 91.44 103 ALA A CA 1
ATOM 753 C C . ALA A 1 103 ? 11.176 6.502 -8.575 1.00 91.44 103 ALA A C 1
ATOM 755 O O . ALA A 1 103 ? 12.167 7.231 -8.446 1.00 91.44 103 ALA A O 1
ATOM 756 N N . ALA A 1 104 ? 11.270 5.283 -9.117 1.00 89.00 104 ALA A N 1
ATOM 757 C CA . ALA A 1 104 ? 12.524 4.742 -9.628 1.00 89.00 104 ALA A CA 1
ATOM 758 C C . ALA A 1 104 ? 12.999 5.464 -10.900 1.00 89.00 104 ALA A C 1
ATOM 760 O O . ALA A 1 104 ? 14.204 5.605 -11.083 1.00 89.00 104 ALA A O 1
ATOM 761 N N . GLU A 1 105 ? 12.085 5.939 -11.751 1.00 86.25 105 GLU A N 1
ATOM 762 C CA . GLU A 1 105 ? 12.418 6.726 -12.947 1.00 86.25 105 GLU A CA 1
ATOM 763 C C . GLU A 1 105 ? 12.917 8.137 -12.595 1.00 86.25 105 GLU A C 1
ATOM 765 O O . GLU A 1 105 ? 13.822 8.656 -13.248 1.00 86.25 105 GLU A O 1
ATOM 770 N N . GLN A 1 106 ? 12.384 8.739 -11.528 1.00 81.12 106 GLN A N 1
ATOM 771 C CA . GLN A 1 106 ? 12.806 10.060 -11.040 1.00 81.12 106 GLN A CA 1
ATOM 772 C C . GLN A 1 106 ? 14.157 10.043 -10.315 1.00 81.12 106 GLN A C 1
ATOM 774 O O . GLN A 1 106 ? 14.794 11.087 -10.167 1.00 81.12 106 GLN A O 1
ATOM 779 N N . THR A 1 107 ? 14.607 8.870 -9.867 1.00 67.69 107 THR A N 1
ATOM 780 C CA . THR A 1 107 ? 15.910 8.698 -9.226 1.00 67.69 107 THR A CA 1
ATOM 781 C C . THR A 1 107 ? 16.935 8.322 -10.299 1.00 67.69 107 THR A C 1
ATOM 783 O O . THR A 1 107 ? 16.984 7.155 -10.696 1.00 67.69 107 THR A O 1
ATOM 786 N N . PRO A 1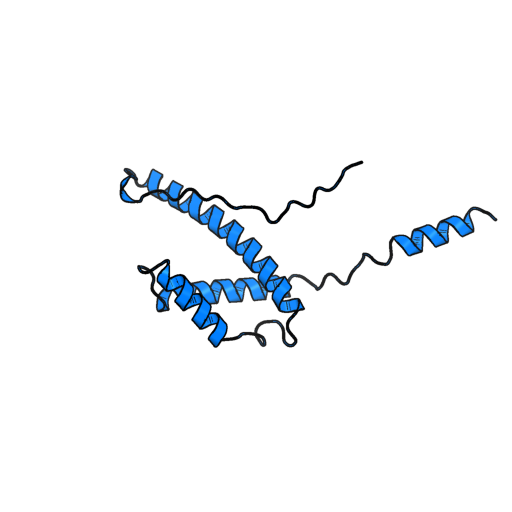 108 ? 17.772 9.258 -10.794 1.00 55.09 108 PRO A N 1
ATOM 787 C CA . PRO A 1 108 ? 18.779 8.920 -11.790 1.00 55.09 108 PRO A CA 1
ATOM 788 C C . PRO A 1 108 ? 19.680 7.802 -11.250 1.00 55.09 108 PRO A C 1
ATOM 790 O O . PRO A 1 108 ? 19.930 7.744 -10.037 1.00 55.09 108 PRO A O 1
ATOM 793 N N . PRO A 1 109 ? 20.186 6.899 -12.113 1.00 55.41 109 PRO A N 1
ATOM 794 C CA . PRO A 1 109 ? 21.180 5.938 -11.674 1.00 55.41 109 PRO A CA 1
ATOM 795 C C . PRO A 1 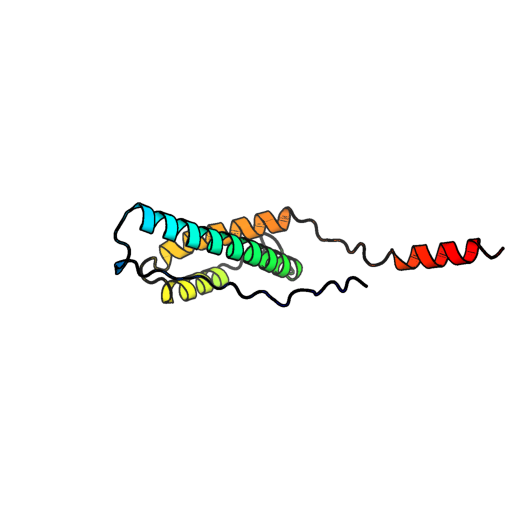109 ? 22.310 6.738 -11.034 1.00 55.41 109 PRO A C 1
ATOM 797 O O . PRO A 1 109 ? 22.844 7.661 -11.647 1.00 55.41 109 PRO A O 1
ATOM 800 N N . ASN A 1 110 ? 22.637 6.425 -9.781 1.00 50.28 110 ASN A N 1
ATOM 801 C CA . ASN A 1 110 ? 23.795 7.002 -9.120 1.00 50.28 110 ASN A CA 1
ATOM 802 C C . ASN A 1 110 ? 25.031 6.475 -9.865 1.00 50.28 110 ASN A C 1
ATOM 804 O O . ASN A 1 110 ? 25.580 5.425 -9.529 1.00 50.28 110 ASN A O 1
ATOM 808 N N . THR A 1 111 ? 25.383 7.129 -10.975 1.00 48.00 111 THR A N 1
ATOM 809 C CA . THR A 1 111 ? 26.588 6.865 -11.754 1.00 48.00 111 THR A CA 1
ATOM 810 C C . THR A 1 111 ? 27.730 7.145 -10.801 1.00 48.00 111 THR A C 1
ATOM 812 O O . THR A 1 111 ? 27.950 8.290 -10.430 1.00 48.00 111 THR A O 1
ATOM 815 N N . GLY A 1 112 ? 28.355 6.081 -10.299 1.00 46.28 112 GLY A N 1
ATOM 816 C CA . GLY A 1 112 ? 29.137 6.127 -9.072 1.00 46.28 112 GLY A CA 1
ATOM 817 C C . GLY A 1 112 ? 30.206 7.217 -9.046 1.00 46.28 112 GLY A C 1
ATOM 818 O O . GLY A 1 112 ? 31.349 6.983 -9.435 1.00 46.28 112 GLY A O 1
ATOM 819 N N . GLU A 1 113 ? 29.891 8.355 -8.432 1.00 42.69 113 GLU A N 1
ATOM 820 C CA . GLU A 1 113 ? 30.874 9.302 -7.909 1.00 42.69 113 GLU A CA 1
ATOM 821 C C . GLU A 1 113 ? 31.452 8.765 -6.587 1.00 42.69 113 GLU A C 1
ATOM 823 O O . GLU A 1 113 ? 31.386 9.371 -5.518 1.00 42.69 113 GLU A O 1
ATOM 828 N N . HIS A 1 114 ? 32.018 7.561 -6.656 1.00 45.28 114 HIS A N 1
ATOM 829 C CA . HIS A 1 114 ? 32.843 6.966 -5.603 1.00 45.28 114 HIS A CA 1
ATOM 830 C C . HIS A 1 114 ? 34.133 6.345 -6.150 1.00 45.28 114 HIS A C 1
ATOM 832 O O . HIS A 1 114 ? 34.786 5.567 -5.466 1.00 45.28 114 HIS A O 1
ATOM 838 N N . ARG A 1 115 ? 34.538 6.709 -7.378 1.00 47.84 115 ARG A N 1
ATOM 839 C CA . ARG A 1 115 ? 35.842 6.318 -7.948 1.00 47.84 115 ARG A CA 1
ATOM 840 C C . ARG A 1 115 ? 36.844 7.463 -8.129 1.00 47.84 115 ARG A C 1
ATOM 842 O O . ARG A 1 115 ? 37.987 7.188 -8.465 1.00 47.84 115 ARG A O 1
ATOM 849 N N . ASP A 1 116 ? 36.469 8.714 -7.843 1.00 45.00 116 ASP A N 1
ATOM 850 C CA . ASP A 1 116 ? 37.295 9.885 -8.207 1.00 45.00 116 ASP A CA 1
ATOM 851 C C . ASP A 1 116 ? 37.704 10.808 -7.036 1.00 45.00 116 ASP A C 1
ATOM 853 O O . ASP A 1 116 ? 38.261 11.896 -7.232 1.00 45.00 116 ASP A O 1
ATOM 857 N N . ARG A 1 117 ? 37.454 10.393 -5.782 1.00 48.12 117 ARG A N 1
ATOM 858 C CA . ARG A 1 117 ? 38.033 11.071 -4.601 1.00 48.12 117 ARG A CA 1
ATOM 859 C C . ARG A 1 117 ? 39.452 10.592 -4.282 1.00 48.12 117 ARG A C 1
ATOM 861 O O . ARG A 1 117 ? 40.259 11.400 -3.829 1.00 48.12 117 ARG A O 1
ATOM 868 N N . ASP A 1 118 ? 39.806 9.359 -4.638 1.00 48.09 118 ASP A N 1
ATOM 869 C CA . ASP A 1 118 ? 41.148 8.821 -4.364 1.00 48.09 118 ASP A CA 1
ATOM 870 C C . ASP A 1 118 ? 42.194 9.254 -5.405 1.00 48.09 118 ASP A C 1
ATOM 872 O O . ASP A 1 118 ? 43.361 9.478 -5.071 1.00 48.09 118 ASP A O 1
ATOM 876 N N . ALA A 1 119 ? 41.786 9.494 -6.657 1.00 50.41 119 ALA A N 1
ATOM 877 C CA . ALA A 1 119 ? 42.699 9.927 -7.718 1.00 50.41 119 ALA A CA 1
ATOM 878 C C . ALA A 1 119 ? 43.148 11.398 -7.577 1.00 50.41 119 ALA A C 1
ATOM 880 O O . ALA A 1 119 ? 44.277 11.750 -7.937 1.00 50.41 119 ALA A O 1
ATOM 881 N N . ARG A 1 120 ? 42.297 12.271 -7.015 1.00 49.56 120 ARG A N 1
ATOM 882 C CA . ARG A 1 120 ? 42.625 13.696 -6.805 1.00 49.56 120 ARG A CA 1
ATOM 883 C C . ARG A 1 120 ? 43.565 13.926 -5.620 1.00 49.56 120 ARG A C 1
ATOM 885 O O . ARG A 1 120 ? 44.385 14.843 -5.668 1.00 49.56 120 ARG A O 1
ATOM 892 N N . THR A 1 121 ? 43.538 13.048 -4.620 1.00 49.56 121 THR A N 1
ATOM 893 C CA . THR A 1 121 ? 44.442 13.114 -3.461 1.00 49.56 121 THR A CA 1
ATOM 894 C C . THR A 1 121 ? 45.880 12.735 -3.841 1.00 49.56 121 THR A C 1
ATOM 896 O O . THR A 1 121 ? 46.829 13.398 -3.424 1.00 49.56 121 THR A O 1
ATOM 899 N N . PHE A 1 122 ? 46.067 11.759 -4.738 1.00 52.06 122 PHE A N 1
ATOM 900 C CA . PHE A 1 122 ? 47.405 11.350 -5.190 1.00 52.06 122 PHE A CA 1
ATOM 901 C C . PHE A 1 122 ? 48.098 12.355 -6.124 1.00 52.06 122 PHE A C 1
ATOM 903 O O . PHE A 1 122 ? 49.329 12.450 -6.126 1.00 52.06 122 PHE A O 1
ATOM 910 N N . LYS A 1 123 ? 47.340 13.124 -6.918 1.00 55.09 123 LYS A N 1
ATOM 911 C CA . LYS A 1 123 ? 47.922 14.106 -7.850 1.00 55.09 123 LYS A CA 1
ATOM 912 C C . LYS A 1 123 ? 48.407 15.378 -7.143 1.00 55.09 123 LYS A C 1
ATOM 914 O O . LYS A 1 123 ? 49.415 15.945 -7.563 1.00 55.09 123 LYS A O 1
ATOM 919 N N . ASN A 1 124 ? 47.764 15.777 -6.043 1.00 49.66 124 ASN A N 1
ATOM 920 C CA . ASN A 1 124 ? 48.176 16.948 -5.259 1.00 49.66 124 ASN A CA 1
ATOM 921 C C . ASN A 1 124 ? 49.439 16.700 -4.417 1.00 49.66 124 ASN A C 1
ATOM 923 O O . ASN A 1 124 ? 50.263 17.603 -4.291 1.00 49.66 124 ASN A O 1
ATOM 927 N N . ALA A 1 125 ? 49.666 15.473 -3.934 1.00 55.59 125 ALA A N 1
ATOM 928 C CA . ALA A 1 125 ? 50.872 15.139 -3.169 1.00 55.59 125 ALA A CA 1
ATOM 929 C C . ALA A 1 125 ? 52.169 15.217 -4.004 1.00 55.59 125 ALA A C 1
ATOM 931 O O . ALA A 1 125 ? 53.215 15.596 -3.490 1.00 55.59 125 ALA A O 1
ATOM 932 N N . ARG A 1 126 ? 52.117 14.933 -5.316 1.00 55.47 126 ARG A N 1
ATOM 933 C CA . ARG A 1 126 ? 53.304 14.996 -6.199 1.00 55.47 126 ARG A CA 1
ATOM 934 C C . ARG A 1 126 ? 53.669 16.403 -6.678 1.00 55.47 126 ARG A C 1
ATOM 936 O O . ARG A 1 126 ? 54.745 16.582 -7.242 1.00 55.47 126 ARG A O 1
ATOM 943 N N . ARG A 1 127 ? 52.791 17.390 -6.476 1.00 55.53 127 ARG A N 1
ATOM 944 C CA . ARG A 1 127 ? 53.039 18.796 -6.841 1.00 55.53 127 ARG A CA 1
ATOM 945 C C . ARG A 1 127 ? 53.653 19.610 -5.698 1.00 55.53 127 ARG A C 1
ATOM 947 O O . ARG A 1 127 ? 54.191 20.672 -5.965 1.00 55.53 127 ARG A O 1
ATOM 954 N N . ALA A 1 128 ? 53.589 19.104 -4.465 1.00 55.22 128 ALA A N 1
ATOM 955 C CA . ALA A 1 128 ? 54.091 19.769 -3.260 1.00 55.22 128 ALA A CA 1
ATOM 956 C C . ALA A 1 128 ? 55.509 19.321 -2.837 1.00 55.22 128 ALA A C 1
ATOM 958 O O . ALA A 1 128 ? 55.994 19.738 -1.791 1.00 55.22 128 ALA A O 1
ATOM 959 N N . SER A 1 129 ? 56.178 18.471 -3.625 1.00 56.72 129 SER A N 1
ATOM 960 C CA . SER A 1 129 ? 57.559 18.013 -3.372 1.00 56.72 129 SER A CA 1
ATOM 961 C C . SER A 1 129 ? 58.521 18.336 -4.523 1.00 56.72 129 SER A C 1
ATOM 963 O O . SER A 1 129 ? 59.465 17.588 -4.770 1.00 56.72 129 SER A O 1
ATOM 965 N N . ARG A 1 130 ? 58.272 19.429 -5.249 1.00 46.03 130 ARG A N 1
ATOM 966 C CA . ARG A 1 130 ? 59.216 20.027 -6.199 1.00 46.03 130 ARG A CA 1
ATOM 967 C C . ARG A 1 130 ? 59.334 21.516 -5.950 1.00 46.03 130 ARG A C 1
ATOM 969 O O . ARG A 1 130 ? 58.289 22.114 -5.616 1.00 46.03 130 ARG A O 1
#

Organism: NCBI:txid337895